Protein AF-A0A133V2J2-F1 (afdb_monomer)

Organism: NCBI: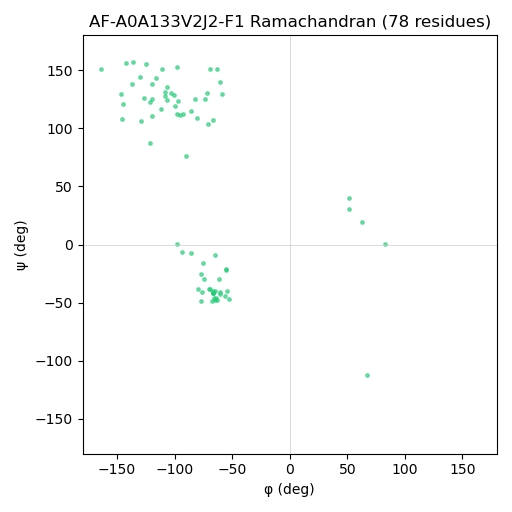txid1698270

Mean predicted aligned error: 11.73 Å

Radius of gyration: 18.16 Å; Cα contacts (8 Å, |Δi|>4): 85; chains: 1; bounding box: 35×49×42 Å

Solvent-accessible surface area (backbone atoms only — not comparable to full-atom values): 5184 Å² total; per-residue (Å²): 142,80,84,86,74,88,74,79,66,88,84,69,82,71,91,84,78,55,71,67,58,49,43,51,52,51,16,64,75,54,68,22,56,54,76,42,78,47,78,55,98,93,43,77,50,74,39,64,42,75,60,29,51,46,51,53,48,20,64,74,69,73,42,59,54,76,47,77,48,79,59,90,94,46,75,47,76,44,70,107

Secondary structure (DSSP, 8-state):
---------TT-S-----HHHHHHHHHHHHTS-EEEEEEETTEEEEEE-THHHHHHHHHHHTS-EEEEEEETTEEEEEE-

Structure (mmCIF, N/CA/C/O backbone):
data_AF-A0A133V2J2-F1
#
_entry.id   AF-A0A133V2J2-F1
#
loop_
_atom_site.group_PDB
_atom_site.id
_atom_site.type_symbol
_atom_site.label_atom_id
_atom_site.label_alt_id
_atom_site.label_comp_id
_atom_site.label_asym_id
_atom_site.label_entity_id
_atom_site.label_seq_id
_atom_site.pdbx_PDB_ins_code
_atom_site.Cartn_x
_atom_site.Cartn_y
_atom_site.Cartn_z
_atom_site.occupancy
_atom_site.B_iso_or_equiv
_atom_site.auth_seq_id
_atom_site.auth_comp_id
_atom_site.auth_asym_id
_atom_site.auth_atom_id
_atom_site.pdbx_PDB_model_num
ATOM 1 N N . MET A 1 1 ? 7.957 40.681 -12.713 1.00 51.34 1 MET A N 1
ATOM 2 C CA . MET A 1 1 ? 7.150 39.461 -12.508 1.00 51.34 1 MET A CA 1
ATOM 3 C C . MET A 1 1 ? 6.942 38.814 -13.864 1.00 51.34 1 MET A C 1
ATOM 5 O O . MET A 1 1 ? 6.393 39.467 -14.741 1.00 51.34 1 MET A O 1
ATOM 9 N N . LYS A 1 2 ? 7.457 37.601 -14.070 1.00 42.84 2 LYS A N 1
ATOM 10 C CA . LYS A 1 2 ? 7.128 36.751 -15.218 1.00 42.84 2 LYS A CA 1
ATOM 11 C C . LYS A 1 2 ? 7.185 35.305 -14.744 1.00 42.84 2 LYS A C 1
ATOM 13 O O . LYS A 1 2 ? 8.116 34.930 -14.042 1.00 42.84 2 LYS A O 1
ATOM 18 N N . GLU A 1 3 ? 6.107 34.606 -15.049 1.00 50.72 3 GLU A N 1
ATOM 19 C CA . GLU A 1 3 ? 5.677 33.326 -14.502 1.00 50.72 3 GLU A CA 1
ATOM 20 C C . GLU A 1 3 ? 6.718 32.224 -14.716 1.00 50.72 3 GLU A C 1
ATOM 22 O O . GLU A 1 3 ? 7.183 32.003 -15.836 1.00 50.72 3 GLU A O 1
ATOM 27 N N . SER A 1 4 ? 7.062 31.520 -13.637 1.00 45.59 4 SER A N 1
ATOM 28 C CA . SER A 1 4 ? 7.862 30.300 -13.686 1.00 45.59 4 SER A CA 1
ATOM 29 C C . SER A 1 4 ? 7.005 29.192 -14.292 1.00 45.59 4 SER A C 1
ATOM 31 O O . SER A 1 4 ? 6.113 28.664 -13.634 1.00 45.59 4 SER A O 1
ATOM 33 N N . ARG A 1 5 ? 7.241 28.854 -15.560 1.00 50.09 5 ARG A N 1
ATOM 34 C CA . ARG A 1 5 ? 6.762 27.589 -16.123 1.00 50.09 5 ARG A CA 1
ATOM 35 C C . ARG A 1 5 ? 7.810 26.535 -15.801 1.00 50.09 5 ARG A C 1
ATOM 37 O O . A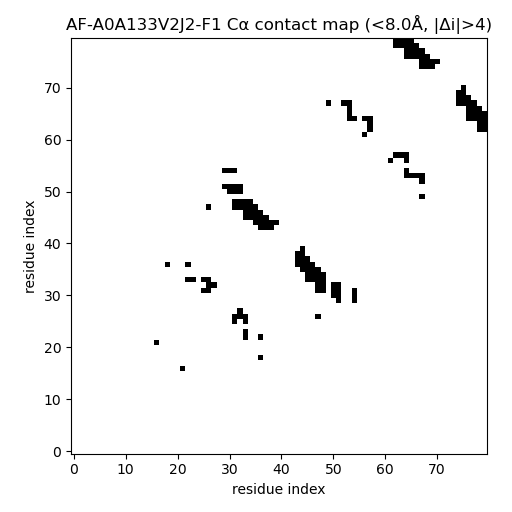RG A 1 5 ? 8.940 26.651 -16.266 1.00 50.09 5 ARG A O 1
ATOM 44 N N . GLU A 1 6 ? 7.456 25.553 -14.982 1.00 46.72 6 GLU A N 1
ATOM 45 C CA . GLU A 1 6 ? 8.301 24.384 -14.744 1.00 46.72 6 GLU A CA 1
ATOM 46 C C . GLU A 1 6 ? 8.376 23.571 -16.041 1.00 46.72 6 GLU A C 1
ATOM 48 O O . GLU A 1 6 ? 7.392 22.986 -16.492 1.00 46.72 6 GLU A O 1
ATOM 53 N N . VAL A 1 7 ? 9.534 23.615 -16.699 1.00 52.34 7 VAL A N 1
ATOM 54 C CA . VAL A 1 7 ? 9.806 22.879 -17.936 1.00 52.34 7 VAL A CA 1
ATOM 55 C C . VAL A 1 7 ? 10.558 21.609 -17.557 1.00 52.34 7 VAL A C 1
ATOM 57 O O . VAL A 1 7 ? 11.700 21.684 -17.106 1.00 52.34 7 VAL A O 1
ATOM 60 N N . ILE A 1 8 ? 9.924 20.448 -17.734 1.00 53.22 8 ILE A N 1
ATOM 61 C CA . ILE A 1 8 ? 10.605 19.154 -17.611 1.00 53.22 8 ILE A CA 1
ATOM 62 C C . ILE A 1 8 ? 11.498 18.983 -18.858 1.00 53.22 8 ILE A C 1
ATOM 64 O O . ILE A 1 8 ? 10.986 19.122 -19.973 1.00 53.22 8 ILE A O 1
ATOM 68 N N . PRO A 1 9 ? 12.814 18.735 -18.711 1.00 55.78 9 PRO A N 1
ATOM 69 C CA . PRO A 1 9 ? 13.738 18.640 -19.840 1.00 55.78 9 PRO A CA 1
ATOM 70 C C . PRO A 1 9 ? 13.363 17.510 -20.805 1.00 55.78 9 PRO A C 1
ATOM 72 O O . PRO A 1 9 ? 13.032 16.403 -20.381 1.00 55.78 9 PRO A O 1
ATOM 75 N N . SER A 1 10 ? 13.485 17.761 -22.109 1.00 54.28 10 SER A N 1
ATOM 76 C CA . SER A 1 10 ? 13.195 16.792 -23.180 1.00 54.28 10 SER A CA 1
ATOM 77 C C . SER A 1 10 ? 14.126 15.571 -23.199 1.00 54.28 10 SER A C 1
ATOM 79 O O . SER A 1 10 ? 13.886 14.635 -23.950 1.00 54.28 10 SER A O 1
ATOM 81 N N . GLU A 1 11 ? 15.192 15.575 -22.395 1.00 48.09 11 GLU A N 1
ATOM 82 C CA . GLU A 1 11 ? 16.173 14.485 -22.284 1.00 48.09 11 GLU A CA 1
ATOM 83 C C . GLU A 1 11 ? 15.643 13.282 -21.487 1.00 48.09 11 GLU A C 1
ATOM 85 O O . GLU A 1 11 ? 16.207 12.190 -21.552 1.00 48.09 11 GLU A O 1
ATOM 90 N N . ILE A 1 12 ? 14.554 13.456 -20.734 1.00 49.84 12 ILE A N 1
ATOM 91 C CA . ILE A 1 12 ? 13.948 12.379 -19.949 1.00 49.84 12 ILE A CA 1
ATOM 92 C C . ILE A 1 12 ? 12.897 11.666 -20.814 1.00 49.84 12 ILE A C 1
ATOM 94 O O . ILE A 1 12 ? 11.697 11.861 -20.653 1.00 49.84 12 ILE A O 1
ATOM 98 N N . GLU A 1 13 ? 13.351 10.828 -21.752 1.00 50.94 13 GLU A N 1
ATOM 99 C CA . GLU A 1 13 ? 12.467 9.983 -22.580 1.00 50.94 13 GLU A CA 1
ATOM 100 C C . GLU A 1 13 ? 11.936 8.752 -21.823 1.00 50.94 13 GLU A C 1
ATOM 102 O O . GLU A 1 13 ? 10.882 8.213 -22.163 1.00 50.94 13 GLU A O 1
ATOM 107 N N . LYS A 1 14 ? 12.664 8.278 -20.800 1.00 52.91 14 LYS A N 1
ATOM 108 C CA . LYS A 1 14 ? 12.302 7.105 -19.990 1.00 52.91 14 LYS A CA 1
ATOM 109 C C . LYS A 1 14 ? 12.715 7.302 -18.536 1.00 52.91 14 LYS A C 1
ATOM 111 O O . LYS A 1 14 ? 13.896 7.445 -18.232 1.00 52.91 14 LYS A O 1
ATOM 116 N N . PHE A 1 15 ? 11.739 7.246 -17.635 1.00 62.47 15 PHE A N 1
ATOM 117 C CA . PHE A 1 15 ? 11.973 7.168 -16.198 1.00 62.47 15 PHE A CA 1
ATOM 118 C C . PHE A 1 15 ? 11.988 5.693 -15.786 1.00 62.47 15 PHE A C 1
ATOM 120 O O . PHE A 1 15 ? 10.970 5.010 -15.878 1.00 62.47 15 PHE A O 1
ATOM 127 N N . SER A 1 16 ? 13.150 5.178 -15.378 1.00 66.44 16 SER A N 1
ATOM 128 C CA . SER A 1 16 ? 13.276 3.823 -14.836 1.00 66.44 16 SER A CA 1
ATOM 129 C C . SER A 1 16 ? 13.543 3.887 -13.341 1.00 66.44 16 SER A C 1
ATOM 131 O O . SER A 1 16 ? 14.499 4.532 -12.912 1.00 66.44 16 SER A O 1
ATOM 133 N N . MET A 1 17 ? 12.754 3.164 -12.557 1.00 78.69 17 MET A N 1
ATOM 134 C CA . MET A 1 17 ? 13.003 2.965 -11.135 1.00 78.69 17 MET A CA 1
ATOM 135 C C . MET A 1 17 ? 12.778 1.503 -10.761 1.00 78.69 17 MET A C 1
ATOM 137 O O . MET A 1 17 ? 12.068 0.780 -11.463 1.00 78.69 17 MET A O 1
ATOM 141 N N . SER A 1 18 ? 13.386 1.053 -9.664 1.00 83.44 18 SER A N 1
ATOM 142 C CA . SER A 1 18 ? 13.149 -0.303 -9.173 1.00 83.44 18 SER A CA 1
ATOM 143 C C . SER A 1 18 ? 11.725 -0.437 -8.628 1.00 83.44 18 SER A C 1
ATOM 145 O O . SER A 1 18 ? 11.147 0.526 -8.111 1.00 83.44 18 SER A O 1
ATOM 147 N N . LYS A 1 19 ? 11.172 -1.656 -8.703 1.00 81.25 19 LYS A N 1
ATOM 148 C CA . LYS A 1 19 ? 9.876 -1.979 -8.088 1.00 81.25 19 LYS A CA 1
ATOM 149 C C . LYS A 1 19 ? 9.873 -1.630 -6.596 1.00 81.25 19 LYS A C 1
ATOM 151 O O . LYS A 1 19 ? 8.902 -1.060 -6.118 1.00 81.25 19 LYS A O 1
ATOM 156 N N . ASP A 1 20 ? 10.970 -1.889 -5.886 1.00 83.81 20 ASP A N 1
ATOM 157 C CA . ASP A 1 20 ? 11.081 -1.605 -4.449 1.00 83.81 20 ASP A CA 1
ATOM 158 C C . ASP A 1 20 ? 11.053 -0.105 -4.141 1.00 83.81 20 ASP A C 1
ATOM 160 O O . ASP A 1 20 ? 10.370 0.330 -3.214 1.00 83.81 20 ASP A O 1
ATOM 164 N N . SER A 1 21 ? 11.739 0.714 -4.945 1.00 84.81 21 SER A N 1
ATOM 165 C CA . SER A 1 21 ? 11.674 2.168 -4.798 1.00 84.81 21 SER A CA 1
ATOM 166 C C . SER A 1 21 ? 10.271 2.692 -5.092 1.00 84.81 21 SER A C 1
ATOM 168 O O . SER A 1 21 ? 9.790 3.559 -4.368 1.00 84.81 21 SER A O 1
ATOM 170 N N . LEU A 1 22 ? 9.587 2.153 -6.106 1.00 83.88 22 LEU A N 1
ATOM 171 C CA . LEU A 1 22 ? 8.214 2.549 -6.420 1.00 83.88 22 LEU A CA 1
ATOM 172 C C . LEU A 1 22 ? 7.247 2.154 -5.298 1.00 83.88 22 LEU A C 1
ATOM 174 O O . LEU A 1 22 ? 6.482 3.000 -4.842 1.00 83.88 22 LEU A O 1
ATOM 178 N N . LYS A 1 23 ? 7.348 0.919 -4.783 1.00 85.00 23 LYS A N 1
ATOM 179 C CA . LYS A 1 23 ? 6.610 0.461 -3.595 1.00 85.00 23 LYS A CA 1
ATOM 180 C C . LYS A 1 23 ? 6.819 1.402 -2.410 1.00 85.00 23 LYS A C 1
ATOM 182 O O . LYS A 1 23 ? 5.853 1.795 -1.768 1.00 85.00 23 LYS A O 1
ATOM 187 N N . SER A 1 24 ? 8.064 1.792 -2.137 1.00 84.75 24 SER A N 1
ATOM 188 C CA . SER A 1 24 ? 8.382 2.674 -1.012 1.00 84.75 24 SER A CA 1
ATOM 189 C C . SER A 1 24 ? 7.807 4.083 -1.190 1.00 84.75 24 SER A C 1
ATOM 191 O O . SER A 1 24 ? 7.256 4.636 -0.240 1.00 84.75 24 SER A O 1
ATOM 193 N N . ILE A 1 25 ? 7.879 4.654 -2.397 1.00 85.75 25 ILE A N 1
ATOM 194 C CA . ILE A 1 25 ? 7.287 5.968 -2.691 1.00 85.75 25 ILE A CA 1
ATOM 195 C C . ILE A 1 25 ? 5.765 5.922 -2.552 1.00 85.75 25 ILE A C 1
ATOM 197 O O . ILE A 1 25 ? 5.191 6.816 -1.932 1.00 85.75 25 ILE A O 1
ATOM 201 N N . LEU A 1 26 ? 5.116 4.902 -3.113 1.00 82.94 26 LEU A N 1
ATOM 202 C CA . LEU A 1 26 ? 3.666 4.738 -3.025 1.00 82.94 26 LEU A CA 1
ATOM 203 C C . LEU A 1 26 ? 3.224 4.544 -1.580 1.00 82.94 26 LEU A C 1
ATOM 205 O O . LEU A 1 26 ? 2.341 5.258 -1.119 1.00 82.94 26 LEU A O 1
ATOM 209 N N . GLY A 1 27 ? 3.896 3.655 -0.849 1.00 84.31 27 GLY A N 1
ATOM 210 C CA . GLY A 1 27 ? 3.581 3.413 0.549 1.00 84.31 27 GLY A CA 1
ATOM 211 C C . GLY A 1 27 ? 3.746 4.662 1.411 1.00 84.31 27 GLY A C 1
AT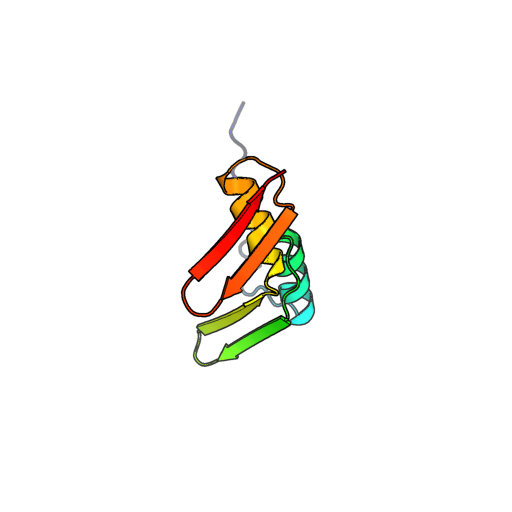OM 212 O O . GLY A 1 27 ? 2.868 4.998 2.193 1.00 84.31 27 GLY A O 1
ATOM 213 N N . LYS A 1 28 ? 4.816 5.437 1.195 1.00 84.38 28 LYS A N 1
ATOM 214 C CA . LYS A 1 28 ? 5.033 6.695 1.921 1.00 84.38 28 LYS A CA 1
ATOM 215 C C . LYS A 1 28 ? 3.994 7.772 1.591 1.00 84.38 28 LYS A C 1
ATOM 217 O O . LYS A 1 28 ? 3.611 8.513 2.485 1.00 84.38 28 LYS A O 1
ATOM 222 N N . ASN A 1 29 ? 3.581 7.906 0.328 1.00 80.38 29 ASN A N 1
ATOM 223 C CA . ASN A 1 29 ? 2.598 8.926 -0.068 1.00 80.38 29 ASN A CA 1
ATOM 224 C C . ASN A 1 29 ? 1.174 8.579 0.365 1.00 80.38 29 ASN A C 1
ATOM 226 O O . ASN A 1 29 ? 0.371 9.481 0.570 1.00 80.38 29 ASN A O 1
ATOM 230 N N . LEU A 1 30 ? 0.866 7.288 0.459 1.00 78.56 30 LEU A N 1
ATOM 231 C CA . LEU A 1 30 ? -0.451 6.793 0.847 1.00 78.56 30 LEU A CA 1
ATOM 232 C C . LEU A 1 30 ? -0.527 6.423 2.332 1.00 78.56 30 LEU A C 1
ATOM 234 O O . LEU A 1 30 ? -1.565 5.943 2.772 1.00 78.56 30 LEU A O 1
ATOM 238 N N . GLY A 1 31 ? 0.575 6.596 3.071 1.00 78.38 31 GLY A N 1
ATOM 239 C CA . GLY A 1 31 ? 0.667 6.254 4.489 1.00 78.38 31 GLY A CA 1
ATOM 240 C C . GLY A 1 31 ? 0.476 4.768 4.802 1.00 78.38 31 GLY A C 1
ATOM 241 O O . GLY A 1 31 ? 0.203 4.366 5.927 1.00 78.38 31 GLY A O 1
ATOM 242 N N . ALA A 1 32 ? 0.645 3.913 3.798 1.00 82.00 32 ALA A N 1
ATOM 243 C CA . ALA A 1 32 ? 0.331 2.499 3.881 1.00 82.00 32 ALA A CA 1
ATOM 244 C C . ALA A 1 32 ? 1.528 1.630 3.523 1.00 82.00 32 ALA A C 1
ATOM 246 O O . ALA A 1 32 ? 2.413 2.020 2.760 1.00 82.00 32 ALA A O 1
ATOM 247 N N . THR A 1 33 ? 1.542 0.398 4.020 1.00 84.25 33 THR A N 1
ATOM 248 C CA . THR A 1 33 ? 2.525 -0.578 3.555 1.00 84.25 33 THR A CA 1
ATOM 249 C C . THR A 1 33 ? 2.024 -1.203 2.256 1.00 84.25 33 THR A C 1
ATOM 251 O O . THR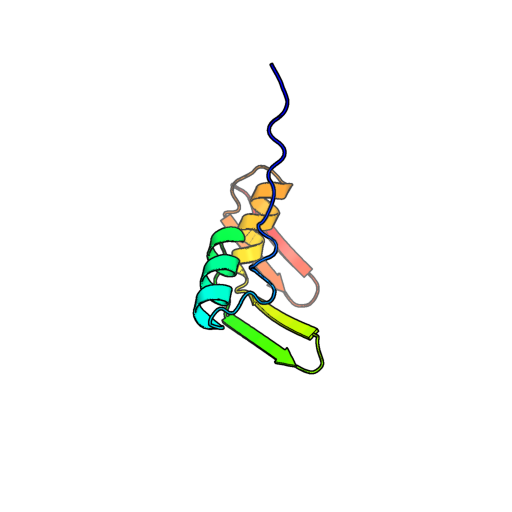 A 1 33 ? 0.919 -1.735 2.196 1.00 84.25 33 THR A O 1
ATOM 254 N N . VAL A 1 34 ? 2.835 -1.141 1.196 1.00 85.75 34 VAL A N 1
ATOM 255 C CA . VAL A 1 34 ? 2.553 -1.854 -0.060 1.00 85.75 34 VAL A CA 1
ATOM 256 C C . VAL A 1 34 ? 2.978 -3.309 0.100 1.00 85.75 34 VAL A C 1
ATOM 258 O O . VAL A 1 34 ? 4.173 -3.613 0.114 1.00 85.75 34 VAL A O 1
ATOM 261 N N . GLU A 1 35 ? 2.013 -4.215 0.187 1.00 86.50 35 GLU A N 1
ATOM 262 C CA . GLU A 1 35 ? 2.266 -5.648 0.338 1.00 86.50 35 GLU A CA 1
ATOM 263 C C . GLU A 1 35 ? 2.687 -6.269 -0.996 1.00 86.50 35 GLU A C 1
ATOM 265 O O . GLU A 1 35 ? 3.723 -6.936 -1.112 1.00 86.50 35 GLU A O 1
ATOM 270 N N . SER A 1 36 ? 1.926 -5.977 -2.051 1.00 86.31 36 SER A N 1
ATOM 271 C CA . SER A 1 36 ? 2.125 -6.556 -3.375 1.00 86.31 36 SER A CA 1
ATOM 272 C C . SER A 1 36 ? 2.167 -5.469 -4.448 1.00 86.31 36 SER A C 1
ATOM 274 O O . SER A 1 36 ? 1.513 -4.432 -4.348 1.00 86.31 36 SER A O 1
ATOM 276 N N . PHE A 1 37 ? 3.016 -5.685 -5.450 1.00 84.44 37 PHE A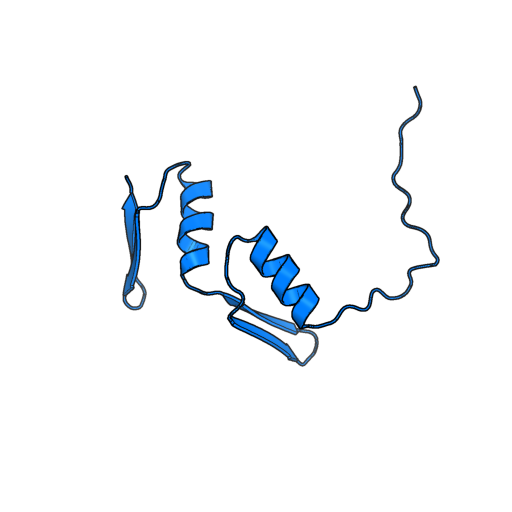 N 1
ATOM 277 C CA . PHE A 1 37 ? 3.123 -4.815 -6.617 1.00 84.44 37 PHE A CA 1
ATOM 278 C C . PHE A 1 37 ? 3.444 -5.691 -7.818 1.00 84.44 37 PHE A C 1
ATOM 280 O O . PHE A 1 37 ? 4.565 -6.205 -7.937 1.00 84.44 37 PHE A O 1
ATOM 287 N N . ASP A 1 38 ? 2.457 -5.862 -8.683 1.00 84.19 38 ASP A N 1
ATOM 288 C CA . ASP A 1 38 ? 2.582 -6.611 -9.918 1.00 84.19 38 ASP A CA 1
ATOM 289 C C . ASP A 1 38 ? 2.367 -5.698 -11.123 1.00 84.19 38 ASP A C 1
ATOM 291 O O . ASP A 1 38 ? 1.573 -4.760 -11.090 1.00 84.19 38 ASP A O 1
ATOM 295 N N . VAL A 1 39 ? 3.138 -5.961 -12.175 1.00 80.19 39 VAL A N 1
ATOM 296 C CA . VAL A 1 39 ? 3.007 -5.265 -13.453 1.00 80.19 39 VAL A CA 1
ATOM 297 C C . VAL A 1 39 ? 2.910 -6.345 -14.507 1.00 80.19 39 VAL A C 1
ATOM 299 O O . VAL A 1 39 ? 3.914 -6.995 -14.814 1.00 80.19 39 VAL A O 1
ATOM 302 N N . SER A 1 40 ? 1.709 -6.533 -15.029 1.00 81.69 40 SER A N 1
ATOM 303 C CA . SER A 1 40 ? 1.370 -7.545 -16.023 1.00 81.69 40 SER A CA 1
ATOM 304 C C . SER A 1 40 ? 0.460 -6.918 -17.073 1.00 81.69 40 SER A C 1
ATOM 306 O O . SER A 1 40 ? -0.383 -6.086 -16.762 1.00 81.69 40 SER A O 1
ATOM 308 N N . ASP A 1 41 ? 0.709 -7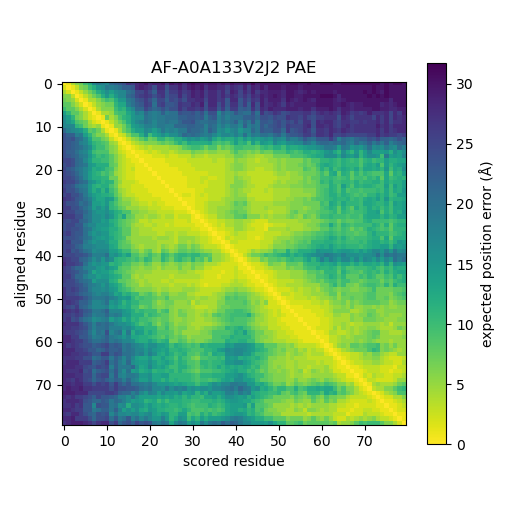.239 -18.344 1.00 75.19 41 ASP A N 1
ATOM 309 C CA . ASP A 1 41 ? -0.116 -6.825 -19.490 1.00 75.19 41 ASP A CA 1
ATOM 310 C C . ASP A 1 41 ? -0.436 -5.317 -19.596 1.00 75.19 41 ASP A C 1
ATOM 312 O O . ASP A 1 41 ? -1.451 -4.912 -20.154 1.00 75.19 41 ASP A O 1
ATOM 316 N N . GLY A 1 42 ? 0.472 -4.459 -19.116 1.00 74.81 42 GLY A N 1
ATOM 317 C CA . GLY A 1 42 ? 0.300 -2.999 -19.136 1.00 74.81 42 GLY A CA 1
ATOM 318 C C . GLY A 1 42 ? -0.542 -2.450 -17.981 1.00 74.81 42 GLY A C 1
ATOM 319 O O . GLY A 1 42 ? -0.704 -1.236 -17.872 1.00 74.81 42 GLY A O 1
ATOM 320 N N . GLU A 1 43 ? -1.016 -3.322 -17.099 1.00 74.81 43 GLU A N 1
ATOM 321 C CA . GLU A 1 43 ? -1.709 -2.977 -15.869 1.00 74.81 43 GLU A CA 1
ATOM 322 C C . GLU A 1 43 ? -0.746 -3.010 -14.679 1.00 74.81 43 GLU A C 1
ATOM 324 O O . GLU A 1 43 ? 0.269 -3.714 -14.668 1.00 74.81 43 GLU A O 1
ATOM 329 N N . VAL A 1 44 ? -1.059 -2.206 -13.665 1.00 79.62 44 VAL A N 1
ATOM 330 C CA . VAL A 1 44 ? -0.318 -2.160 -12.405 1.00 79.62 44 VAL A CA 1
ATOM 331 C C . VAL A 1 44 ? -1.283 -2.542 -11.295 1.00 79.62 44 VAL A C 1
ATOM 333 O O . VAL A 1 44 ? -2.197 -1.786 -10.973 1.00 79.62 44 VAL A O 1
ATOM 336 N N . SER A 1 45 ? -1.067 -3.717 -10.712 1.00 83.38 45 SER A N 1
ATOM 337 C CA . SER A 1 45 ? -1.824 -4.204 -9.563 1.00 83.38 45 SER A CA 1
ATOM 338 C C . SER A 1 45 ? -1.045 -3.917 -8.288 1.00 83.38 45 SER A C 1
ATOM 340 O O . SER A 1 45 ? 0.108 -4.328 -8.146 1.00 83.38 45 SER A O 1
ATOM 342 N N . ILE A 1 46 ? -1.667 -3.197 -7.357 1.00 83.31 46 ILE A N 1
ATOM 343 C CA . ILE A 1 46 ? -1.050 -2.801 -6.091 1.00 83.31 46 ILE A CA 1
ATOM 344 C C . ILE A 1 46 ? -1.966 -3.252 -4.963 1.00 83.31 46 ILE A C 1
ATOM 346 O O . ILE A 1 46 ? -3.145 -2.905 -4.949 1.00 83.31 46 ILE A O 1
ATOM 350 N N . SER A 1 47 ? -1.417 -4.010 -4.018 1.00 84.38 47 SER A N 1
ATOM 351 C CA . SER A 1 47 ? -2.113 -4.377 -2.785 1.00 84.38 47 SER A CA 1
ATOM 352 C C . SER A 1 47 ? -1.498 -3.618 -1.622 1.00 84.38 47 SER A C 1
ATOM 354 O O . SER A 1 47 ? -0.273 -3.603 -1.462 1.00 84.38 47 SER A O 1
ATOM 356 N N . PHE A 1 48 ? -2.354 -3.003 -0.818 1.00 82.81 48 PHE A N 1
ATOM 357 C CA . PHE A 1 48 ? -1.978 -2.278 0.387 1.00 82.81 48 PHE A CA 1
ATOM 358 C C . PHE A 1 48 ? -2.468 -3.041 1.610 1.00 82.81 48 PHE A C 1
ATOM 360 O O . PHE A 1 48 ? -3.493 -3.714 1.535 1.00 82.81 48 PHE A O 1
ATOM 367 N N . SER A 1 49 ? -1.759 -2.889 2.724 1.00 82.50 49 SER A N 1
ATOM 368 C CA . SER A 1 49 ? -2.266 -3.307 4.026 1.00 82.50 49 SER A CA 1
ATOM 369 C C . SER A 1 49 ? -3.522 -2.514 4.394 1.00 82.50 49 SER A C 1
ATOM 371 O O . SER A 1 49 ? -3.640 -1.339 4.035 1.00 82.50 49 SER A O 1
ATOM 373 N N . ASP A 1 50 ? -4.410 -3.119 5.188 1.00 77.81 50 ASP A N 1
ATOM 374 C CA . ASP A 1 50 ? -5.668 -2.500 5.643 1.00 77.81 50 ASP A CA 1
ATOM 375 C C . ASP A 1 50 ? -5.463 -1.152 6.353 1.00 77.81 50 ASP A C 1
ATOM 377 O O . ASP A 1 50 ? -6.348 -0.302 6.330 1.00 77.81 50 ASP A O 1
ATOM 381 N N . SER A 1 51 ? -4.261 -0.901 6.884 1.00 74.88 51 SER A N 1
ATOM 382 C CA . SER A 1 51 ? -3.856 0.386 7.464 1.00 74.88 51 SER A CA 1
ATOM 383 C C . SER A 1 51 ? -4.020 1.582 6.515 1.00 74.88 51 SER A C 1
ATOM 385 O O . SER A 1 51 ? -4.087 2.716 6.973 1.00 74.88 51 SER A O 1
ATOM 387 N N . ILE A 1 52 ? -4.089 1.365 5.193 1.00 81.62 52 ILE A N 1
ATOM 388 C CA . ILE A 1 52 ? -4.403 2.445 4.246 1.00 81.62 52 ILE A CA 1
ATOM 389 C C . ILE A 1 52 ? -5.787 3.048 4.502 1.00 81.62 52 ILE A C 1
ATOM 391 O O . ILE A 1 52 ? -6.015 4.225 4.228 1.00 81.62 52 ILE A O 1
ATOM 395 N N . LEU A 1 53 ? -6.720 2.247 5.021 1.00 80.62 53 LEU A N 1
ATOM 396 C CA . LEU A 1 53 ? -8.075 2.691 5.303 1.00 80.62 53 LEU A CA 1
ATOM 397 C C . LEU A 1 53 ? -8.094 3.674 6.464 1.00 80.62 53 LEU A C 1
ATOM 399 O O . LEU A 1 53 ? -8.807 4.665 6.365 1.00 80.62 53 LEU A O 1
ATOM 403 N N . ASP A 1 54 ? -7.281 3.467 7.500 1.00 77.00 54 ASP A N 1
ATOM 404 C CA . ASP A 1 54 ? -7.182 4.401 8.626 1.00 77.00 54 ASP A CA 1
ATOM 405 C C . ASP A 1 54 ? -6.817 5.806 8.128 1.00 77.00 54 ASP A C 1
ATOM 407 O O . ASP A 1 54 ? -7.445 6.800 8.496 1.00 77.00 54 ASP A O 1
ATOM 411 N N . GLU A 1 55 ? -5.857 5.891 7.206 1.00 75.94 55 GLU A N 1
ATOM 412 C CA . GLU A 1 55 ? -5.364 7.163 6.683 1.00 75.94 55 GLU A CA 1
ATOM 413 C C . GLU A 1 55 ? -6.328 7.809 5.679 1.00 75.94 55 GLU A C 1
ATOM 415 O O . GLU A 1 55 ? -6.567 9.020 5.713 1.00 75.94 55 GLU A O 1
ATOM 420 N N . VAL A 1 56 ? -6.939 7.010 4.799 1.00 80.62 56 VAL A N 1
ATOM 421 C CA . VAL A 1 56 ? -7.959 7.492 3.855 1.00 80.62 56 VAL A CA 1
ATOM 422 C C . VAL A 1 56 ? -9.199 7.978 4.605 1.00 80.62 56 VAL A C 1
ATOM 424 O O . VAL A 1 56 ? -9.691 9.076 4.339 1.00 80.62 56 VAL A O 1
ATOM 427 N N . LEU A 1 57 ? -9.698 7.197 5.561 1.00 81.94 57 LEU A N 1
ATOM 428 C CA . LEU A 1 57 ? -10.887 7.531 6.340 1.00 81.94 57 LEU A CA 1
ATOM 429 C C . LEU A 1 57 ? -10.607 8.687 7.299 1.00 81.94 57 LEU A C 1
ATOM 431 O O . LEU A 1 57 ? -11.447 9.578 7.414 1.00 81.94 57 LEU A O 1
ATOM 435 N N . GLY A 1 58 ? -9.422 8.743 7.909 1.00 78.44 58 GLY A N 1
ATOM 436 C CA . GLY A 1 58 ? -9.014 9.870 8.743 1.00 78.44 58 GLY A CA 1
ATOM 437 C C . GLY A 1 58 ? -8.976 11.184 7.961 1.00 78.44 58 GLY A C 1
ATOM 438 O O . GLY A 1 58 ? -9.489 12.203 8.429 1.00 78.44 58 GLY A O 1
ATOM 439 N N . ASN A 1 59 ? -8.483 11.152 6.717 1.00 79.38 59 ASN A N 1
ATOM 440 C CA . ASN A 1 59 ? -8.523 12.306 5.816 1.00 79.38 59 ASN A CA 1
ATOM 441 C C . ASN A 1 59 ? -9.953 12.691 5.393 1.00 79.38 59 ASN A C 1
ATOM 443 O O . ASN A 1 59 ? -10.278 13.879 5.356 1.00 79.38 59 ASN A O 1
ATOM 447 N N . ILE A 1 60 ? -10.816 11.716 5.084 1.00 81.00 60 ILE A N 1
ATOM 448 C CA . ILE A 1 60 ? -12.208 11.965 4.664 1.00 81.00 60 ILE A CA 1
ATOM 449 C C . ILE A 1 60 ? -13.039 12.546 5.812 1.00 81.00 60 ILE A C 1
ATOM 451 O O . ILE A 1 60 ? -13.745 13.538 5.625 1.00 81.00 60 ILE A O 1
ATOM 455 N N . TYR A 1 61 ? -12.969 11.935 6.994 1.00 81.75 61 TYR A N 1
ATOM 456 C CA . TYR A 1 61 ? -13.766 12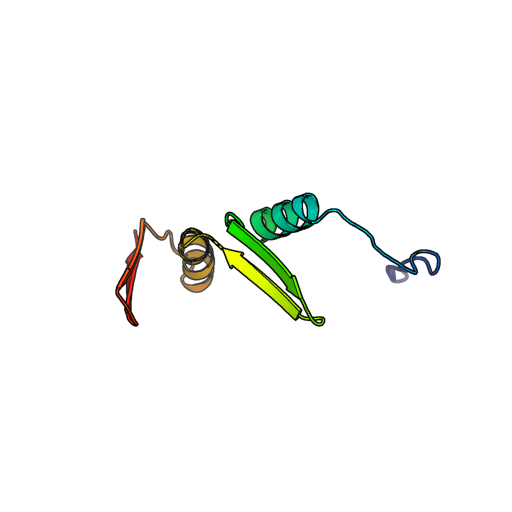.332 8.154 1.00 81.75 61 TYR A CA 1
ATOM 457 C C . TYR A 1 61 ? -13.126 13.455 8.975 1.00 81.75 61 TYR A C 1
ATOM 459 O O . TYR A 1 61 ? -13.779 13.976 9.880 1.00 81.75 61 TYR A O 1
ATOM 467 N N . GLN A 1 62 ? -11.887 13.846 8.654 1.00 80.38 62 GLN A N 1
ATOM 468 C CA . GLN A 1 62 ? -11.093 14.836 9.392 1.00 80.38 62 GLN A CA 1
ATOM 469 C C . GLN A 1 62 ? -11.020 14.519 10.894 1.00 80.38 62 GLN A C 1
ATOM 471 O O . GLN A 1 62 ? -11.147 15.404 11.743 1.00 80.38 62 GLN A O 1
ATOM 476 N N . ARG A 1 63 ? -10.876 13.231 11.217 1.00 78.69 63 ARG A N 1
ATOM 477 C CA . ARG A 1 63 ? -10.875 12.688 12.581 1.00 78.69 63 ARG A CA 1
ATOM 478 C C . ARG A 1 63 ? -9.857 11.566 12.713 1.00 78.69 63 ARG A C 1
ATOM 480 O O . ARG A 1 63 ? -9.502 10.939 11.722 1.00 78.69 63 ARG A O 1
ATOM 487 N N . GLU A 1 64 ? -9.409 11.326 13.939 1.00 76.62 64 GLU A N 1
ATOM 488 C CA . GLU A 1 64 ? -8.558 10.182 14.256 1.00 76.62 64 GLU A CA 1
ATOM 489 C C . GLU A 1 64 ? -9.391 8.892 14.189 1.00 76.62 64 GLU A C 1
ATOM 491 O O . GLU A 1 64 ? -10.513 8.828 14.705 1.00 76.62 64 GLU A O 1
ATOM 496 N N . ILE A 1 65 ? -8.870 7.893 13.475 1.00 80.19 65 ILE A N 1
ATOM 497 C CA . ILE A 1 65 ? -9.491 6.576 13.334 1.00 80.19 65 ILE A CA 1
ATOM 498 C C . ILE A 1 65 ? -8.786 5.636 14.308 1.00 80.19 65 ILE A C 1
ATOM 500 O O . ILE A 1 65 ? -7.583 5.425 14.193 1.00 80.19 65 ILE A O 1
ATOM 504 N N . ASP A 1 66 ? -9.538 5.077 15.255 1.00 79.62 66 ASP A N 1
ATOM 505 C CA . ASP A 1 66 ? -8.997 4.149 16.253 1.00 79.62 66 ASP A CA 1
ATOM 506 C C . ASP A 1 66 ? -8.838 2.736 15.680 1.00 79.62 66 ASP A C 1
ATOM 508 O O . ASP A 1 66 ? -7.908 2.011 16.031 1.00 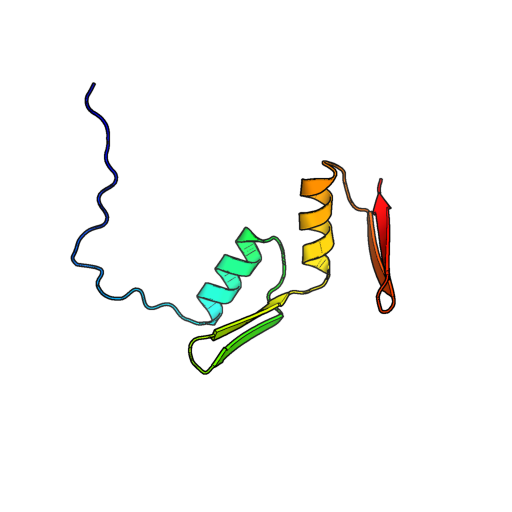79.62 66 ASP A O 1
ATOM 512 N N . SER A 1 67 ? -9.794 2.303 14.849 1.00 78.94 67 SER A N 1
ATOM 513 C CA . SER A 1 67 ? -9.735 1.005 14.169 1.00 78.94 67 SER A CA 1
ATOM 514 C C . SER A 1 67 ? -10.710 0.896 12.998 1.00 78.94 67 SER A C 1
ATOM 516 O O . SER A 1 67 ? -11.807 1.466 13.021 1.00 78.94 67 SER A O 1
ATOM 518 N N . VAL A 1 68 ? -10.326 0.077 12.018 1.00 76.56 68 VAL A N 1
ATOM 519 C CA . VAL A 1 68 ? -11.167 -0.384 10.911 1.00 76.56 68 VAL A CA 1
ATOM 520 C C . VAL A 1 68 ? -11.224 -1.913 10.947 1.00 76.56 68 VAL A C 1
ATOM 522 O O . VAL A 1 68 ? -10.195 -2.578 10.903 1.00 76.56 68 VAL A O 1
ATOM 525 N N . ASP A 1 69 ? -12.430 -2.473 11.042 1.00 78.50 69 ASP A N 1
ATOM 526 C CA . ASP A 1 69 ? -12.689 -3.916 10.978 1.00 78.50 69 ASP A CA 1
ATOM 527 C C . ASP A 1 69 ? -13.443 -4.240 9.683 1.00 78.50 69 ASP A C 1
ATOM 529 O O . ASP A 1 69 ? -14.563 -3.765 9.462 1.00 78.50 69 ASP A O 1
ATOM 533 N N . LEU A 1 70 ? -12.810 -5.030 8.816 1.00 76.88 70 LEU A N 1
ATOM 534 C CA . LEU A 1 70 ? -13.365 -5.479 7.543 1.00 76.88 70 LEU A CA 1
ATOM 535 C C . LEU A 1 70 ? -13.996 -6.861 7.722 1.00 76.88 70 LEU A C 1
ATOM 537 O O . LEU A 1 70 ? -13.302 -7.860 7.906 1.00 76.88 70 LEU A O 1
ATOM 541 N N . ASN A 1 71 ? -15.323 -6.936 7.626 1.00 74.06 71 ASN A N 1
ATOM 542 C CA . ASN A 1 71 ? -16.077 -8.174 7.795 1.00 74.06 71 ASN A CA 1
ATOM 543 C C . ASN A 1 71 ? -16.890 -8.484 6.532 1.00 74.06 71 ASN A C 1
ATOM 545 O O . ASN A 1 71 ? -18.057 -8.114 6.391 1.00 74.06 71 ASN A O 1
ATOM 549 N N . GLY A 1 72 ? -16.253 -9.180 5.587 1.00 76.06 72 GLY A N 1
ATOM 550 C CA . GLY A 1 72 ? -16.859 -9.499 4.295 1.00 76.06 72 GLY A CA 1
ATOM 551 C C . GLY A 1 72 ? -17.077 -8.242 3.454 1.00 76.06 72 GLY A C 1
ATOM 552 O O . GLY A 1 72 ? -16.110 -7.636 3.004 1.00 76.06 72 GLY A O 1
ATOM 553 N N . GLU A 1 73 ? -18.339 -7.868 3.231 1.00 79.50 73 GLU A N 1
ATOM 554 C CA . GLU A 1 73 ? -18.710 -6.674 2.451 1.00 79.50 73 GLU A CA 1
ATOM 555 C C . GLU A 1 73 ? -18.919 -5.416 3.313 1.00 79.50 73 GLU A C 1
ATOM 557 O O . GLU A 1 73 ? -19.103 -4.326 2.774 1.00 79.50 73 GLU A O 1
ATOM 562 N N . GLU A 1 74 ? -18.890 -5.538 4.644 1.00 73.94 74 GLU A N 1
ATOM 563 C CA . GLU A 1 74 ? -19.098 -4.414 5.561 1.00 73.94 74 GLU A CA 1
ATOM 564 C C . GLU A 1 74 ? -17.784 -3.975 6.217 1.00 73.94 74 GLU A C 1
ATOM 566 O O . GLU A 1 74 ? -17.012 -4.797 6.713 1.00 73.94 74 GLU A O 1
ATOM 571 N N . ALA A 1 75 ? -17.558 -2.660 6.273 1.00 74.81 75 ALA A N 1
ATOM 572 C CA . ALA A 1 75 ? -16.476 -2.052 7.042 1.00 74.81 75 ALA A CA 1
ATOM 573 C C . ALA A 1 75 ? -17.050 -1.372 8.292 1.00 74.81 75 ALA A C 1
ATOM 575 O O . ALA A 1 75 ? -17.927 -0.509 8.193 1.00 74.81 75 ALA A O 1
ATOM 576 N N . LYS A 1 76 ? -16.550 -1.742 9.473 1.00 81.56 76 LYS A N 1
ATOM 577 C CA . LYS A 1 76 ? -16.848 -1.059 10.737 1.00 81.56 76 LYS A CA 1
ATOM 578 C C . LYS A 1 76 ? -15.695 -0.142 11.104 1.00 81.56 76 LYS A C 1
ATOM 580 O O . LYS A 1 76 ? -14.552 -0.578 11.149 1.00 81.56 76 LYS A O 1
ATOM 585 N N . ILE A 1 77 ? -16.014 1.116 11.386 1.00 79.62 77 ILE A N 1
ATOM 586 C CA . ILE A 1 77 ? -15.032 2.163 11.675 1.00 79.62 77 ILE A C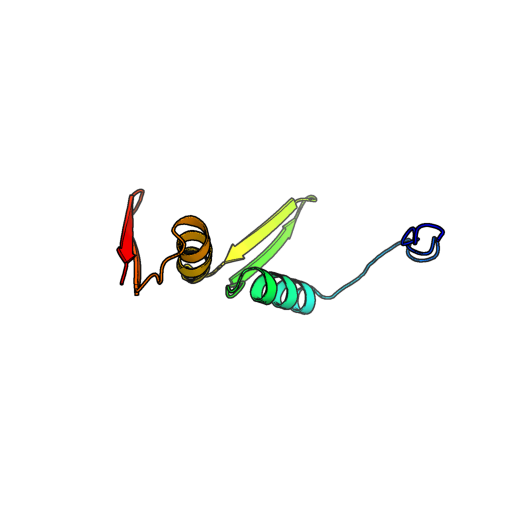A 1
ATOM 587 C C . ILE A 1 77 ? -15.294 2.685 13.086 1.00 79.62 77 ILE A C 1
ATOM 589 O O . ILE A 1 77 ? -16.411 3.110 13.390 1.00 79.62 77 ILE A O 1
ATOM 593 N N . THR A 1 78 ? -14.267 2.668 13.930 1.00 80.12 78 THR A N 1
ATOM 594 C CA . THR A 1 78 ? -14.290 3.288 15.260 1.00 80.12 78 THR A CA 1
ATOM 595 C C . THR A 1 78 ? -13.511 4.595 15.207 1.00 80.12 78 THR A C 1
ATOM 597 O O . THR A 1 78 ? -12.389 4.627 14.706 1.00 80.12 78 THR A O 1
ATOM 600 N N . VAL A 1 79 ? -14.112 5.672 15.709 1.00 77.94 79 VAL A N 1
ATOM 601 C CA . VAL A 1 79 ? -13.527 7.020 15.718 1.00 77.94 79 VAL A CA 1
ATOM 602 C C . VAL A 1 79 ? -13.376 7.518 17.153 1.00 77.94 79 VAL A C 1
ATOM 604 O O . VAL A 1 79 ? -14.301 7.327 17.951 1.00 77.94 79 VAL A O 1
ATOM 607 N N . GLY A 1 80 ? -12.239 8.156 17.437 1.00 66.62 80 GLY A N 1
ATOM 608 C CA . GLY A 1 80 ? -11.902 8.774 18.727 1.00 66.62 80 GLY A CA 1
ATOM 609 C C . GLY A 1 80 ? -12.381 10.215 18.862 1.00 66.62 80 GLY A C 1
ATOM 610 O O . GLY A 1 80 ? -12.431 10.939 17.836 1.00 66.62 80 GLY A O 1
#

pLDDT: mean 74.65, std 12.04, range [42.84, 86.5]

Nearest PDB structures (foldseek):
  4wwu-assembly2_G  TM=4.884E-01  e=6.037E-01  Saccharomyces cerevisiae S288C
  3dz5-assembly1_B  TM=4.907E-01  e=1.154E+00  Homo sapiens
  2c60-assembly1_A  TM=3.169E-01  e=1.817E+00  Homo sapiens
  4m9e-assembly1_A  TM=3.017E-01  e=3.708E+00  Mus musculus

Foldseek 3Di:
DDDDDDDDDPVCPDDDDDPVVVQVVVCVVLVWHFPDWDQPPNDIDTDTDPVSCQSVVCVVVVFHWPDWDDDPPDIDTDTD

Sequence (80 aa):
MKESREVIPSEIEKFSMSKDSLKSILGKNLGATVESFDVSDGEVSISFSDSILDEVLGNIYQREIDSVDLNGEEAKITVG